Protein AF-A0A9Y2D736-F1 (afdb_monomer_lite)

Secondary structure (DSSP, 8-state):
-EEEE-SS--TTT---EEEE--SBTB--EEEETTT--EEEEHHHHHHHHHHHTTT---------

Sequence (64 aa):
MICVTLDMQCSLCGSDRFHLPTQPGESPHVRCANCTAVKCQTLALESTLMASRREQTPPRHRAA

Structure (mmCIF, N/CA/C/O backbone):
data_AF-A0A9Y2D736-F1
#
_entry.id   AF-A0A9Y2D736-F1
#
loop_
_atom_site.group_PDB
_atom_site.id
_atom_site.type_symbol
_atom_site.label_atom_id
_atom_site.label_alt_id
_atom_site.label_comp_id
_atom_site.label_asym_id
_atom_site.label_entity_id
_atom_site.label_seq_id
_atom_site.pdbx_PDB_ins_code
_atom_site.Cartn_x
_atom_site.Cartn_y
_atom_site.Cartn_z
_atom_site.occupancy
_atom_site.B_iso_or_equiv
_atom_site.auth_seq_id
_atom_site.auth_comp_id
_atom_site.auth_asym_id
_atom_site.auth_atom_id
_atom_site.pdbx_PDB_model_num
ATOM 1 N N . MET A 1 1 ? 2.400 7.430 -0.648 1.00 80.56 1 MET A N 1
ATOM 2 C CA . MET A 1 1 ? 1.882 6.041 -0.587 1.00 80.56 1 MET A CA 1
ATOM 3 C C . MET A 1 1 ? 0.695 5.849 -1.525 1.00 80.56 1 MET A C 1
ATOM 5 O O . MET A 1 1 ? -0.191 6.696 -1.545 1.00 80.56 1 MET A O 1
ATOM 9 N N . ILE A 1 2 ? 0.640 4.724 -2.243 1.00 87.56 2 ILE A N 1
ATOM 10 C CA . ILE A 1 2 ? -0.530 4.279 -3.027 1.00 87.56 2 ILE A CA 1
ATOM 11 C C . ILE A 1 2 ? -1.176 3.057 -2.378 1.00 87.56 2 ILE A C 1
ATOM 13 O O . ILE A 1 2 ? -0.499 2.304 -1.684 1.00 87.56 2 ILE A O 1
ATOM 17 N N . CYS A 1 3 ? -2.472 2.854 -2.612 1.00 89.88 3 CYS A N 1
ATOM 18 C CA . CYS A 1 3 ? -3.222 1.689 -2.144 1.00 89.88 3 CYS A CA 1
ATOM 19 C C . CYS A 1 3 ? -3.402 0.702 -3.300 1.00 89.88 3 CYS A C 1
ATOM 21 O O . CYS A 1 3 ? -3.962 1.082 -4.327 1.00 89.88 3 CYS A O 1
ATOM 23 N N . VAL A 1 4 ? -2.956 -0.542 -3.140 1.00 87.31 4 VAL A N 1
ATOM 24 C CA . VAL A 1 4 ? -3.087 -1.590 -4.164 1.00 87.31 4 VAL A CA 1
ATOM 25 C C . VAL A 1 4 ? -3.571 -2.893 -3.537 1.00 87.31 4 VAL A C 1
ATOM 27 O O . VAL A 1 4 ? -3.332 -3.153 -2.357 1.00 87.31 4 VAL A O 1
ATOM 30 N N . THR A 1 5 ? -4.241 -3.717 -4.335 1.00 89.00 5 THR A N 1
ATOM 31 C CA . THR A 1 5 ? -4.555 -5.104 -3.982 1.00 89.00 5 THR A CA 1
ATOM 32 C C . THR A 1 5 ? -3.424 -5.998 -4.469 1.00 89.00 5 THR A C 1
ATOM 34 O O . THR A 1 5 ? -2.974 -5.867 -5.608 1.00 89.00 5 THR A O 1
ATOM 37 N N . LEU A 1 6 ? -2.946 -6.882 -3.598 1.00 83.69 6 LEU A N 1
ATOM 38 C CA . LEU A 1 6 ? -1.921 -7.870 -3.920 1.00 83.69 6 LEU A CA 1
ATOM 39 C C . LEU A 1 6 ? -2.494 -9.270 -3.723 1.00 83.69 6 LEU A C 1
ATOM 41 O O . LEU A 1 6 ? -3.371 -9.466 -2.888 1.00 83.69 6 LEU A O 1
ATOM 45 N N . ASP A 1 7 ? -1.944 -10.252 -4.433 1.00 80.88 7 ASP A N 1
ATOM 46 C CA . ASP A 1 7 ? -2.266 -11.675 -4.253 1.00 80.88 7 ASP A CA 1
ATOM 47 C C . ASP A 1 7 ? -1.620 -12.232 -2.968 1.00 80.88 7 ASP A C 1
ATOM 49 O O . ASP A 1 7 ? -0.853 -13.187 -2.952 1.00 80.88 7 ASP A O 1
ATOM 53 N N . MET A 1 8 ? -1.823 -11.539 -1.852 1.00 82.19 8 MET A N 1
ATOM 54 C CA . MET A 1 8 ? -1.338 -11.946 -0.544 1.00 82.19 8 MET A CA 1
ATOM 55 C C . MET A 1 8 ? -2.261 -11.388 0.530 1.00 82.19 8 MET A C 1
ATOM 57 O O . MET A 1 8 ? -2.677 -10.244 0.451 1.00 82.19 8 MET A O 1
ATOM 61 N N . GLN A 1 9 ? -2.533 -12.146 1.589 1.00 87.12 9 GLN A N 1
ATOM 62 C CA . GLN A 1 9 ? -3.427 -11.692 2.661 1.00 87.12 9 GLN A CA 1
ATOM 63 C C . GLN A 1 9 ? -2.643 -11.187 3.869 1.00 87.12 9 GLN A C 1
ATOM 65 O O . GLN A 1 9 ? -1.534 -11.647 4.163 1.00 87.12 9 GLN A O 1
ATOM 70 N N . CYS A 1 10 ? -3.174 -10.185 4.561 1.00 86.50 10 CYS A N 1
ATOM 71 C CA . CYS A 1 10 ? -2.617 -9.731 5.825 1.00 86.50 10 CYS A CA 1
ATOM 72 C C . CYS A 1 10 ? -2.816 -10.815 6.890 1.00 86.50 10 CYS A C 1
ATOM 74 O O . CYS A 1 10 ? -3.948 -11.180 7.183 1.00 86.50 10 CYS A O 1
ATOM 76 N N . SER A 1 11 ? -1.742 -11.270 7.536 1.00 85.44 11 SER A N 1
ATOM 77 C CA . SER A 1 11 ? -1.819 -12.324 8.559 1.00 85.44 11 SER A CA 1
ATOM 78 C C . SER A 1 11 ? -2.628 -11.934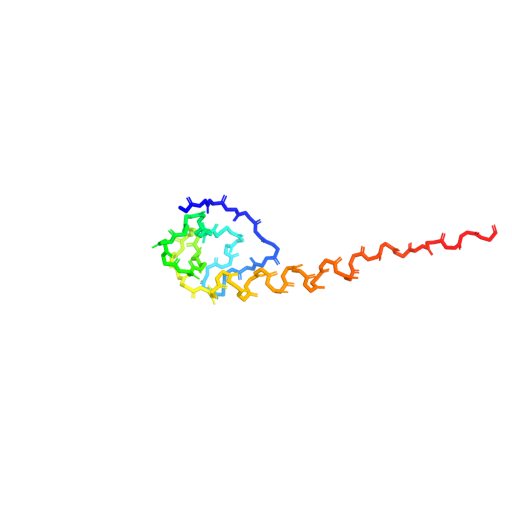 9.804 1.00 85.44 11 SER A C 1
ATOM 80 O O . SER A 1 11 ? -2.971 -12.797 10.599 1.00 85.44 11 SER A O 1
ATOM 82 N N . LEU A 1 12 ? -2.917 -10.640 9.990 1.00 88.56 12 LEU A N 1
ATOM 83 C CA . LEU A 1 12 ? -3.662 -10.121 11.141 1.00 88.56 12 LEU A CA 1
ATOM 84 C C . LEU A 1 12 ? -5.161 -9.956 10.874 1.00 88.56 12 LEU A C 1
ATOM 86 O O . LEU A 1 12 ? -5.959 -10.172 11.775 1.00 88.56 12 LEU A O 1
ATOM 90 N N . CYS A 1 13 ? -5.550 -9.529 9.668 1.00 90.25 13 CYS A N 1
ATOM 91 C CA . CYS A 1 13 ? -6.951 -9.208 9.354 1.00 90.25 13 CYS A CA 1
ATOM 92 C C . CYS A 1 13 ? -7.488 -9.872 8.080 1.00 90.25 13 CYS A C 1
ATOM 94 O O . CYS A 1 13 ? -8.635 -9.641 7.720 1.00 90.25 13 CYS A O 1
ATOM 96 N N . GLY A 1 14 ? -6.667 -10.640 7.361 1.00 87.31 14 GLY A N 1
ATOM 97 C CA . GLY A 1 14 ? -7.046 -11.311 6.115 1.00 87.31 14 GLY A CA 1
ATOM 98 C C . GLY A 1 14 ? -7.182 -10.396 4.893 1.00 87.31 14 GLY A C 1
ATOM 99 O O . GLY A 1 14 ? -7.371 -10.893 3.794 1.00 87.31 14 GLY A O 1
ATOM 100 N N . SER A 1 15 ? -7.054 -9.073 5.038 1.00 89.75 15 SER A N 1
ATOM 101 C CA . SER A 1 15 ? -7.216 -8.144 3.910 1.00 89.75 15 SER A CA 1
ATOM 102 C C . SER A 1 15 ? -6.078 -8.263 2.888 1.00 89.75 15 SER A C 1
ATOM 104 O O . SER A 1 15 ? -4.906 -8.366 3.262 1.00 89.75 15 SER A O 1
ATOM 106 N N . ASP A 1 16 ? -6.429 -8.204 1.605 1.00 89.81 16 ASP A N 1
ATOM 107 C CA . ASP A 1 16 ? -5.531 -8.213 0.440 1.00 89.81 16 ASP A CA 1
ATOM 108 C C . ASP A 1 16 ? -5.031 -6.815 0.027 1.00 89.81 16 ASP A C 1
ATOM 110 O O . ASP A 1 16 ? -4.225 -6.677 -0.898 1.00 89.81 16 ASP A O 1
ATOM 114 N N . ARG A 1 17 ? -5.497 -5.760 0.708 1.00 90.56 17 ARG A N 1
ATOM 115 C CA . ARG A 1 17 ? -5.205 -4.373 0.342 1.00 90.56 17 ARG A CA 1
ATOM 116 C C . ARG A 1 17 ? -4.038 -3.813 1.150 1.00 90.56 17 ARG A C 1
ATOM 118 O O . ARG A 1 17 ? -4.045 -3.838 2.387 1.00 90.56 17 ARG A O 1
ATOM 125 N N . PHE A 1 18 ? -3.047 -3.257 0.458 1.00 90.12 18 PHE A N 1
ATOM 126 C CA . PHE A 1 18 ? -1.806 -2.749 1.045 1.00 90.12 18 PHE A CA 1
ATOM 127 C C . PHE A 1 18 ? -1.457 -1.345 0.552 1.00 90.12 18 PHE A C 1
ATOM 129 O O . PHE A 1 18 ? -1.726 -0.978 -0.590 1.00 90.12 18 PHE A O 1
ATOM 136 N N . HIS A 1 19 ? -0.804 -0.576 1.420 1.00 89.38 19 HIS A N 1
ATOM 137 C CA . HIS A 1 19 ? -0.146 0.677 1.093 1.00 89.38 19 HIS A CA 1
ATOM 138 C C . HIS A 1 19 ? 1.309 0.424 0.717 1.00 89.38 19 HIS A C 1
ATOM 140 O O . HIS A 1 19 ? 2.075 -0.104 1.530 1.00 89.38 19 HIS A O 1
ATOM 146 N N . LEU A 1 20 ? 1.686 0.835 -0.491 1.00 86.88 20 LEU A N 1
ATOM 147 C CA . LEU A 1 20 ? 3.068 0.825 -0.957 1.00 86.88 20 LEU A CA 1
ATOM 148 C C . LEU A 1 20 ? 3.602 2.263 -0.968 1.00 86.88 20 LEU A C 1
ATOM 150 O O . LEU A 1 20 ? 2.893 3.177 -1.411 1.00 86.88 20 LEU A O 1
ATOM 154 N N . PRO A 1 21 ? 4.832 2.499 -0.486 1.00 83.81 21 PRO A N 1
ATOM 155 C CA . PRO A 1 21 ? 5.490 3.786 -0.655 1.00 83.81 21 PRO A CA 1
ATOM 156 C C . PRO A 1 21 ? 5.833 3.993 -2.132 1.00 83.81 21 PRO A C 1
ATOM 158 O O . PRO A 1 21 ? 6.225 3.055 -2.824 1.00 83.81 21 PRO A O 1
ATOM 161 N N . THR A 1 22 ? 5.663 5.221 -2.614 1.00 82.38 22 THR A N 1
ATOM 162 C CA . THR A 1 22 ? 5.903 5.577 -4.026 1.00 82.38 22 THR A CA 1
ATOM 163 C C . THR A 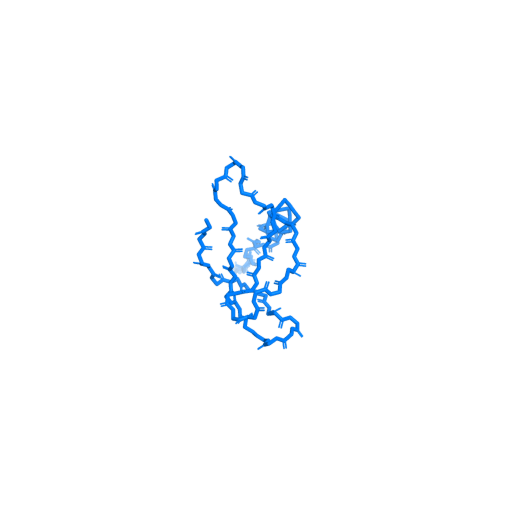1 22 ? 6.917 6.689 -4.188 1.00 82.38 22 THR A C 1
ATOM 165 O O . THR A 1 22 ? 7.424 6.889 -5.287 1.00 82.38 22 THR A O 1
ATOM 168 N N . GLN A 1 23 ? 7.199 7.432 -3.118 1.00 80.19 23 GLN A N 1
ATOM 169 C CA . GLN A 1 23 ? 8.199 8.485 -3.139 1.00 80.19 23 GLN A CA 1
ATOM 170 C C . GLN A 1 23 ? 9.529 8.008 -2.546 1.00 80.19 23 GLN A C 1
ATOM 172 O O . GLN A 1 23 ? 9.539 7.419 -1.459 1.00 80.19 23 GLN A O 1
ATOM 177 N N . PRO A 1 24 ? 10.659 8.301 -3.216 1.00 65.19 24 PRO A N 1
ATOM 178 C CA . PRO A 1 24 ? 11.980 8.118 -2.633 1.00 65.19 24 PRO A CA 1
ATOM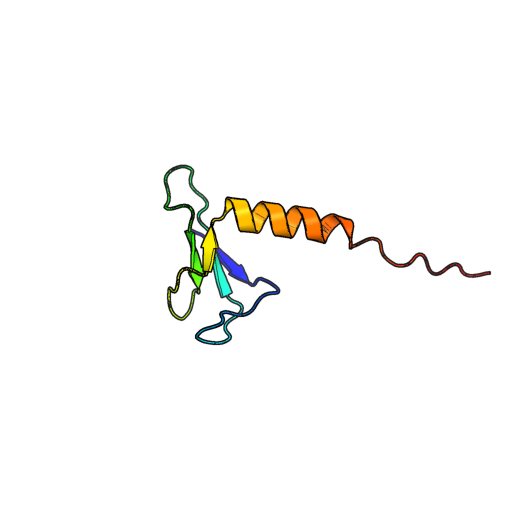 179 C C . PRO A 1 24 ? 12.125 9.085 -1.447 1.00 65.19 24 PRO A C 1
ATOM 181 O O . PRO A 1 24 ? 12.231 10.293 -1.629 1.00 65.19 24 PRO A O 1
ATOM 184 N N . GLY A 1 25 ? 12.042 8.548 -0.227 1.00 73.19 25 GLY A N 1
ATOM 185 C CA . GLY A 1 25 ? 12.011 9.312 1.029 1.00 73.19 25 GLY A CA 1
ATOM 186 C C . GLY A 1 25 ? 10.893 8.882 1.985 1.00 73.19 25 GLY A C 1
ATOM 187 O O . GLY A 1 25 ? 10.976 9.139 3.185 1.00 73.19 25 GLY A O 1
ATOM 188 N N . GLU A 1 26 ? 9.870 8.180 1.490 1.00 76.81 26 GLU A N 1
ATOM 189 C CA . GLU A 1 26 ? 8.881 7.537 2.357 1.00 76.81 26 GLU A CA 1
ATOM 190 C C . GLU A 1 26 ? 9.478 6.310 3.060 1.00 76.81 26 GLU A C 1
ATOM 192 O O . GLU A 1 26 ? 10.407 5.663 2.572 1.00 76.81 26 GLU A O 1
ATOM 197 N N . SER A 1 27 ? 8.917 5.963 4.222 1.00 78.38 27 SER A N 1
ATOM 198 C CA . SER A 1 27 ? 9.312 4.757 4.948 1.00 78.38 27 SER A CA 1
ATOM 199 C C . SER A 1 27 ? 9.133 3.532 4.034 1.00 78.38 27 SER A C 1
ATOM 201 O O . SER A 1 27 ? 8.030 3.351 3.511 1.00 78.38 27 SER A O 1
ATOM 203 N N . PRO A 1 28 ? 10.155 2.674 3.850 1.00 81.31 28 PRO A N 1
ATOM 204 C CA . PRO A 1 28 ? 10.157 1.597 2.854 1.00 81.31 28 PRO A CA 1
ATOM 205 C C . PRO A 1 28 ? 9.295 0.398 3.281 1.00 81.31 28 PRO A C 1
ATOM 207 O O . PRO A 1 28 ? 9.608 -0.743 2.964 1.00 81.31 28 PRO A O 1
ATOM 210 N N . HIS A 1 29 ? 8.240 0.631 4.056 1.00 85.50 29 HIS A N 1
ATOM 211 C CA . HIS A 1 29 ? 7.427 -0.392 4.690 1.00 85.50 29 HIS A CA 1
ATOM 212 C C . HIS A 1 29 ? 6.083 -0.519 3.983 1.00 85.50 29 HIS A C 1
ATOM 214 O O . HIS A 1 29 ? 5.309 0.437 3.920 1.00 85.50 29 HIS A O 1
ATOM 220 N N . VAL A 1 30 ? 5.778 -1.731 3.536 1.00 85.44 30 VAL A N 1
ATOM 221 C CA . VAL A 1 30 ? 4.463 -2.108 3.028 1.00 85.44 30 VAL A CA 1
ATOM 222 C C . VAL A 1 30 ? 3.541 -2.337 4.219 1.00 85.44 30 VAL A C 1
ATOM 224 O O . VAL A 1 30 ? 3.825 -3.165 5.096 1.00 85.44 30 VAL A O 1
ATOM 227 N N . ARG A 1 31 ? 2.436 -1.593 4.263 1.00 88.62 31 ARG A N 1
ATOM 228 C CA . ARG A 1 31 ? 1.472 -1.634 5.372 1.00 88.62 31 ARG A CA 1
ATOM 229 C C . ARG A 1 31 ? 0.126 -2.151 4.905 1.00 88.62 31 ARG A C 1
ATOM 231 O O . ARG A 1 31 ? -0.291 -1.854 3.794 1.00 88.62 31 ARG A O 1
ATOM 238 N N . CYS A 1 32 ? -0.584 -2.892 5.744 1.00 90.31 32 CYS A N 1
ATOM 239 C CA . CYS A 1 32 ? -1.967 -3.256 5.438 1.00 90.31 32 CYS A CA 1
ATOM 240 C C . CYS A 1 32 ? -2.865 -2.009 5.437 1.00 90.31 32 CYS A C 1
ATOM 242 O O . CYS A 1 32 ? -2.777 -1.185 6.344 1.00 90.31 32 CYS A O 1
ATOM 244 N N . ALA A 1 33 ? -3.759 -1.888 4.458 1.00 90.19 33 ALA A N 1
ATOM 245 C CA . ALA A 1 33 ? -4.693 -0.766 4.366 1.00 90.19 33 ALA A CA 1
ATOM 246 C C . ALA A 1 33 ? -5.837 -0.826 5.385 1.00 90.19 33 ALA A C 1
ATOM 248 O O . ALA A 1 33 ? -6.546 0.161 5.554 1.00 90.19 33 ALA A O 1
ATOM 249 N N . ASN A 1 34 ? -6.022 -1.970 6.050 1.00 87.62 34 ASN A N 1
ATOM 250 C CA . ASN A 1 34 ? -7.098 -2.170 7.014 1.00 87.62 34 ASN A CA 1
ATOM 251 C C . ASN A 1 34 ? -6.616 -2.048 8.467 1.00 87.62 34 ASN A C 1
ATOM 253 O O . ASN A 1 34 ? -7.215 -1.337 9.261 1.00 87.62 34 ASN A O 1
ATOM 257 N N . CYS A 1 35 ? -5.509 -2.711 8.818 1.00 89.06 35 CYS A N 1
ATOM 258 C CA . CYS A 1 35 ? -4.975 -2.705 10.185 1.00 89.06 35 CYS A CA 1
ATOM 259 C C . CYS A 1 35 ? -3.648 -1.951 10.340 1.00 89.06 35 CYS A C 1
ATOM 261 O O . CYS A 1 35 ? -3.076 -1.946 11.426 1.00 89.06 35 CYS A O 1
ATOM 263 N N . THR A 1 36 ? -3.115 -1.330 9.279 1.00 84.31 36 THR A N 1
ATOM 264 C CA . THR A 1 36 ? -1.836 -0.578 9.266 1.00 84.31 36 THR A CA 1
ATOM 265 C C . THR A 1 36 ? -0.584 -1.354 9.685 1.00 84.31 36 THR A C 1
ATOM 267 O O . THR A 1 36 ? 0.505 -0.782 9.746 1.00 84.31 36 THR A O 1
ATOM 270 N N . ALA A 1 37 ? -0.701 -2.664 9.898 1.00 85.62 37 ALA A N 1
ATOM 271 C CA . ALA A 1 37 ? 0.414 -3.512 10.278 1.00 85.62 37 ALA A CA 1
ATOM 272 C C . ALA A 1 37 ? 1.491 -3.555 9.189 1.00 85.62 37 ALA A C 1
ATOM 274 O O . ALA A 1 37 ? 1.183 -3.654 7.996 1.00 85.62 37 ALA A O 1
ATOM 275 N N . VAL A 1 38 ? 2.754 -3.500 9.617 1.00 79.62 38 VAL A N 1
ATOM 276 C CA . VAL A 1 38 ? 3.922 -3.619 8.741 1.00 79.62 38 VAL A CA 1
ATOM 277 C C . VAL A 1 38 ? 4.097 -5.086 8.369 1.00 79.62 38 VAL A C 1
ATOM 279 O O . VAL A 1 38 ? 4.273 -5.925 9.249 1.00 79.62 38 VAL A O 1
ATOM 282 N N . LYS A 1 39 ? 4.038 -5.395 7.071 1.00 78.06 39 LYS A N 1
ATOM 283 C CA . LYS A 1 39 ? 4.189 -6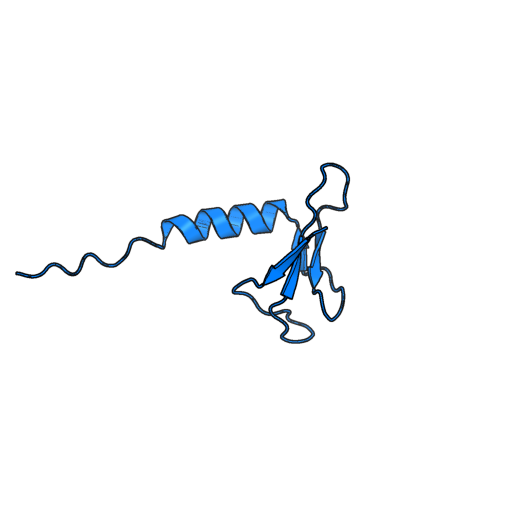.771 6.580 1.00 78.06 39 LYS A CA 1
ATOM 284 C C . LYS A 1 39 ? 5.616 -7.055 6.113 1.00 78.06 39 LYS A C 1
ATOM 286 O O . LYS A 1 39 ? 6.207 -8.048 6.517 1.00 78.06 39 LYS A O 1
ATOM 291 N N . CYS A 1 40 ? 6.171 -6.186 5.272 1.00 78.00 40 CYS A N 1
ATOM 292 C CA . CYS A 1 40 ? 7.493 -6.364 4.671 1.00 78.00 40 CYS A CA 1
ATOM 293 C C . CYS A 1 40 ? 8.043 -5.039 4.121 1.00 78.00 40 CYS A C 1
ATOM 295 O O . CYS A 1 40 ? 7.327 -4.039 4.049 1.00 78.00 40 CYS A O 1
ATOM 297 N N . GLN A 1 41 ? 9.327 -5.022 3.754 1.00 81.00 41 GLN A N 1
ATOM 298 C CA . GLN A 1 41 ? 9.940 -3.876 3.080 1.00 81.00 41 GLN A CA 1
ATOM 299 C C . GLN A 1 41 ? 9.626 -3.888 1.578 1.00 81.00 41 GLN A C 1
ATOM 301 O O . GLN A 1 41 ? 9.550 -4.958 0.974 1.00 81.00 41 GLN A O 1
ATOM 306 N N . THR A 1 42 ? 9.502 -2.713 0.961 1.00 78.25 42 THR A N 1
ATOM 307 C CA . THR A 1 42 ? 9.180 -2.556 -0.468 1.00 78.25 42 THR A CA 1
ATOM 308 C C . THR A 1 42 ? 10.184 -3.273 -1.363 1.00 78.25 42 THR A C 1
ATOM 310 O O . THR A 1 42 ? 9.772 -4.034 -2.227 1.00 78.25 42 THR A O 1
ATOM 313 N N . LEU A 1 43 ? 11.484 -3.163 -1.072 1.00 72.25 43 LEU A N 1
ATOM 314 C CA . LEU A 1 43 ? 12.543 -3.868 -1.808 1.00 72.25 43 LEU A CA 1
ATOM 315 C C . LEU A 1 43 ? 12.374 -5.396 -1.780 1.00 72.25 43 LEU A C 1
ATOM 317 O O . LEU A 1 43 ? 12.582 -6.072 -2.788 1.00 72.25 43 LEU A O 1
ATOM 321 N N . ALA A 1 44 ? 11.970 -5.955 -0.635 1.00 71.31 44 ALA A N 1
ATOM 322 C CA . ALA A 1 44 ? 11.716 -7.388 -0.502 1.00 71.31 44 ALA A CA 1
ATOM 323 C C . ALA A 1 44 ? 10.439 -7.807 -1.252 1.00 71.31 44 ALA A C 1
ATOM 325 O O . ALA A 1 44 ? 10.403 -8.880 -1.858 1.00 71.31 44 ALA A O 1
ATOM 326 N N . LEU A 1 45 ? 9.412 -6.946 -1.257 1.00 72.19 45 LEU A N 1
ATOM 327 C CA . LEU A 1 45 ? 8.192 -7.158 -2.035 1.00 72.19 45 LEU A CA 1
ATOM 328 C C . LEU A 1 45 ? 8.488 -7.149 -3.541 1.00 72.19 45 LEU A C 1
ATOM 330 O O . LEU A 1 45 ? 8.100 -8.082 -4.238 1.00 72.19 45 LEU A O 1
ATOM 334 N N . GLU A 1 46 ? 9.209 -6.141 -4.034 1.00 73.50 46 GLU A N 1
ATOM 335 C CA . GLU A 1 46 ? 9.601 -6.024 -5.443 1.00 73.50 46 GLU A CA 1
ATOM 336 C C . GLU A 1 46 ? 10.428 -7.228 -5.893 1.00 73.50 46 GLU A C 1
ATOM 338 O O . GLU A 1 46 ? 10.138 -7.816 -6.932 1.00 73.50 46 GLU A O 1
ATOM 343 N N . SER A 1 47 ? 11.394 -7.657 -5.077 1.00 73.94 47 SER A N 1
ATOM 344 C CA . SER A 1 47 ? 12.216 -8.844 -5.353 1.00 73.94 47 SER A CA 1
ATOM 345 C C . SER A 1 47 ? 11.372 -10.117 -5.462 1.00 73.94 47 SER A C 1
ATOM 347 O O . SER A 1 47 ? 11.579 -10.921 -6.369 1.00 73.94 47 SER A O 1
ATOM 349 N N . THR A 1 48 ? 10.391 -10.282 -4.569 1.00 74.00 48 THR A N 1
ATOM 350 C CA . THR A 1 48 ? 9.478 -11.434 -4.581 1.00 74.00 48 THR A CA 1
ATOM 351 C C . THR A 1 48 ? 8.581 -11.404 -5.817 1.00 74.00 48 THR A C 1
ATOM 353 O O . THR A 1 48 ? 8.497 -12.396 -6.530 1.00 74.00 48 THR A O 1
ATOM 356 N N . LEU A 1 49 ? 7.985 -10.252 -6.141 1.00 72.50 49 LEU A N 1
ATOM 357 C CA . LEU A 1 49 ? 7.144 -10.086 -7.332 1.00 72.50 49 LEU A CA 1
ATOM 358 C C . LEU A 1 49 ? 7.929 -10.313 -8.633 1.00 72.50 49 LEU A C 1
ATOM 360 O O . LEU A 1 49 ? 7.426 -10.952 -9.558 1.00 72.50 49 LEU A O 1
ATOM 364 N N . MET A 1 50 ? 9.171 -9.825 -8.703 1.00 73.44 50 MET A N 1
ATOM 365 C CA . MET A 1 50 ? 10.082 -10.051 -9.831 1.00 73.44 50 MET A CA 1
ATOM 366 C C . MET A 1 50 ? 10.435 -11.538 -9.981 1.00 73.44 50 MET A C 1
ATOM 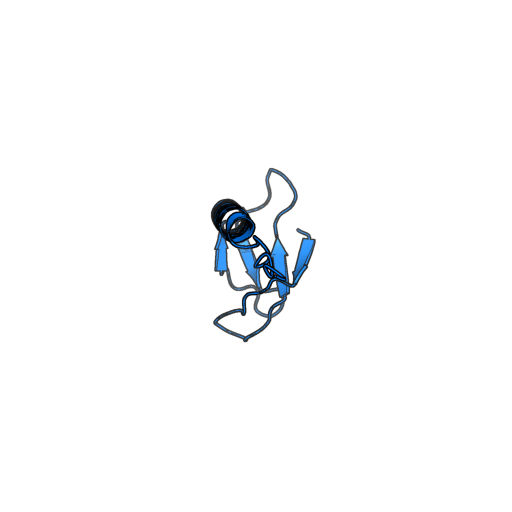368 O O . MET A 1 50 ? 10.493 -12.037 -11.106 1.00 73.44 50 MET A O 1
ATOM 372 N N . ALA A 1 51 ? 10.630 -12.254 -8.867 1.00 71.12 51 ALA A N 1
ATOM 373 C CA . ALA A 1 51 ? 10.860 -13.697 -8.872 1.00 71.12 51 ALA A CA 1
ATOM 374 C C . ALA A 1 51 ? 9.617 -14.467 -9.354 1.00 71.12 51 ALA A C 1
ATOM 376 O O . ALA A 1 51 ? 9.732 -15.289 -10.263 1.00 71.12 51 ALA A O 1
ATOM 377 N N . SER A 1 52 ? 8.425 -14.131 -8.853 1.00 63.31 52 SER A N 1
ATOM 378 C CA . SER A 1 52 ? 7.159 -14.767 -9.256 1.00 63.31 52 SER A CA 1
ATOM 379 C C . SER A 1 52 ? 6.803 -14.523 -10.727 1.00 63.31 52 SER A C 1
ATOM 381 O O . SER A 1 52 ? 6.166 -15.357 -11.370 1.00 63.31 52 SER A O 1
ATOM 383 N N . ARG A 1 53 ? 7.250 -13.403 -11.314 1.00 58.75 53 ARG A N 1
ATOM 384 C CA . ARG A 1 53 ? 7.025 -13.098 -12.739 1.00 58.75 53 ARG A CA 1
ATOM 385 C C . ARG A 1 53 ? 7.745 -14.064 -13.687 1.00 58.75 53 ARG A C 1
ATOM 387 O O . ARG A 1 53 ? 7.333 -14.180 -14.838 1.00 58.75 53 ARG A O 1
ATOM 394 N N . ARG A 1 54 ? 8.795 -14.760 -13.229 1.00 55.84 54 ARG A N 1
ATOM 395 C CA . ARG A 1 54 ? 9.487 -15.803 -14.014 1.00 55.84 54 ARG A CA 1
ATOM 396 C C . ARG A 1 54 ? 8.728 -17.130 -14.056 1.00 55.84 54 ARG A C 1
ATOM 398 O O . ARG A 1 54 ? 8.951 -17.911 -14.975 1.00 55.84 54 ARG A O 1
ATOM 405 N N . GLU A 1 55 ? 7.814 -17.365 -13.120 1.00 53.31 55 GLU A N 1
ATOM 406 C CA . GLU A 1 55 ? 7.014 -18.595 -13.063 1.00 53.31 55 GLU A CA 1
ATOM 407 C C . GLU A 1 55 ? 5.721 -18.499 -13.886 1.00 53.31 55 GLU A C 1
ATO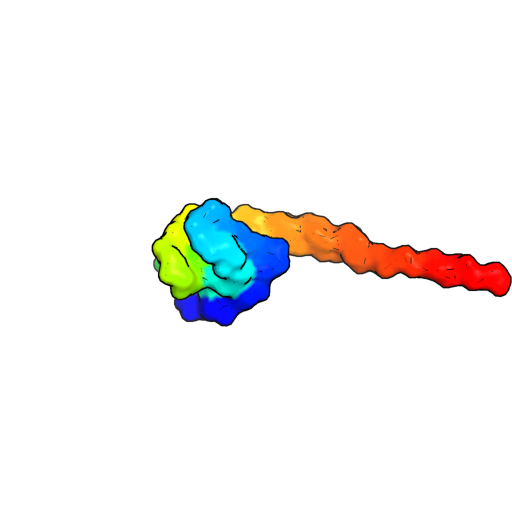M 409 O O . GLU A 1 55 ? 5.120 -19.516 -14.221 1.00 53.31 55 GLU A O 1
ATOM 414 N N . GLN A 1 56 ? 5.340 -17.298 -14.335 1.00 52.88 56 GLN A N 1
ATOM 415 C CA . GLN A 1 56 ? 4.268 -17.098 -15.315 1.00 52.88 56 GLN A CA 1
ATOM 416 C C . GLN A 1 56 ? 4.748 -17.379 -16.749 1.00 52.88 56 GLN A C 1
ATOM 418 O O . GLN A 1 56 ? 4.604 -16.556 -17.652 1.00 52.88 56 GLN A O 1
ATOM 423 N N . THR A 1 57 ? 5.318 -18.561 -16.977 1.00 51.88 57 THR A N 1
ATOM 424 C CA . THR A 1 57 ? 5.312 -19.143 -18.322 1.00 51.88 57 THR A CA 1
ATOM 425 C C . THR A 1 57 ? 3.979 -19.879 -18.446 1.00 51.88 57 THR A C 1
ATOM 427 O O . THR A 1 57 ? 3.779 -20.849 -17.714 1.00 51.88 57 THR A O 1
ATOM 430 N N . PRO A 1 58 ? 3.032 -19.450 -19.303 1.00 55.78 58 PRO A N 1
ATOM 431 C CA . PRO A 1 58 ? 1.835 -20.248 -19.536 1.00 55.78 58 PRO A CA 1
ATOM 432 C C . PRO A 1 58 ? 2.285 -21.640 -20.003 1.00 55.78 58 PRO A C 1
ATOM 434 O O . PRO A 1 58 ? 3.205 -21.719 -20.829 1.00 55.78 58 PRO A O 1
ATOM 437 N N . PRO A 1 59 ? 1.694 -22.743 -19.505 1.00 51.94 59 PRO A N 1
ATOM 438 C CA . PRO A 1 59 ? 1.976 -24.048 -20.071 1.00 51.94 59 PRO A CA 1
ATOM 439 C C . PRO A 1 59 ? 1.622 -23.961 -21.554 1.00 51.94 59 PRO A C 1
ATOM 441 O O . PRO A 1 59 ? 0.462 -23.773 -21.921 1.00 51.94 59 PRO A O 1
ATOM 444 N N . ARG A 1 60 ? 2.640 -24.034 -22.420 1.00 57.09 60 ARG A N 1
ATOM 445 C CA . ARG A 1 60 ? 2.436 -24.253 -23.849 1.00 57.09 60 ARG A CA 1
ATOM 446 C C . ARG A 1 60 ? 1.732 -25.599 -23.935 1.00 57.09 60 ARG A C 1
ATOM 448 O O . ARG A 1 60 ? 2.385 -26.639 -23.882 1.00 57.09 60 ARG A O 1
ATOM 455 N N . HIS A 1 61 ? 0.403 -25.573 -24.014 1.00 57.03 61 HIS A N 1
ATOM 456 C CA . HIS A 1 61 ? -0.378 -26.705 -24.472 1.00 57.03 61 HIS A CA 1
ATOM 457 C C . HIS A 1 61 ? 0.127 -27.022 -25.877 1.00 57.03 61 HIS A C 1
ATOM 459 O O . HIS A 1 61 ? -0.211 -26.375 -26.864 1.00 57.03 61 HIS A O 1
ATOM 465 N N . ARG A 1 62 ? 1.039 -27.990 -25.915 1.00 58.69 62 ARG A N 1
ATOM 466 C CA . ARG A 1 62 ? 1.456 -28.747 -27.080 1.00 58.69 62 ARG A CA 1
ATOM 467 C C . ARG A 1 62 ? 0.204 -29.459 -27.589 1.00 58.69 62 ARG A C 1
ATOM 469 O O . ARG A 1 62 ? -0.169 -30.495 -27.050 1.00 58.69 62 ARG A O 1
ATOM 476 N N . ALA A 1 63 ? -0.474 -28.855 -28.559 1.00 57.03 63 ALA A N 1
ATOM 477 C CA . ALA A 1 63 ? -1.448 -29.556 -29.379 1.00 57.03 63 ALA A CA 1
ATOM 478 C C . ALA A 1 63 ? -0.679 -30.256 -30.505 1.00 57.03 63 ALA A C 1
ATOM 480 O O . ALA A 1 63 ? 0.181 -29.644 -31.143 1.00 57.03 63 ALA A O 1
ATOM 481 N N . ALA A 1 64 ? -0.928 -31.560 -30.587 1.00 59.62 64 ALA A N 1
ATOM 482 C CA . ALA A 1 64 ? -0.367 -32.531 -31.514 1.00 59.62 64 ALA A CA 1
ATOM 483 C C . ALA A 1 64 ? -0.701 -32.226 -32.979 1.00 59.62 64 ALA A C 1
ATOM 485 O O . ALA A 1 64 ? -1.736 -31.564 -33.220 1.00 59.62 64 ALA A O 1
#

pLDDT: mean 77.08, std 12.1, range [51.88, 90.56]

Radius of gyration: 15.13 Å; chains: 1; bounding box: 20×42×43 Å

Foldseek 3Di:
DDKDFDPDADPVPRGRIWDQDDDPPPDQFIAHPPPRDTDDGVVVVVVVVVVVVVVPPPPPPPDD